Protein AF-A0A5B0H9H9-F1 (afdb_monomer_lite)

pLDDT: mean 72.98, std 17.9, range [35.75, 92.25]

Secondary structure (DSSP, 8-state):
--------------SS-SS--TTS-PPP-HHHHHHHHHTT--HHHHHHHHHHHHHHHHHHHHHHHHTT--HHHHHHHHHHHHHHHHTTT-HHHHHHHHHHHH--S---HHHHHHHHHHHHHHHHHHHHS---------

Foldseek 3Di:
DDDDDDDDDDDDPPPPPDPQPVPDLDAWDVVLLVVCVVVVDPSVVVLVVLLVVLVVLLVVLVVCLVVVHDLLVNLVSLQVNLVSCVSRRRPSLSVLSPCLSPDPDDSPSVSVVSSSVSSVVNNVSVVPPPPPPPPDDD

Sequence (138 aa):
MNDMGLQSLHIAVDVFDTRTDPTHPEPFEQSYLDALSGEGIDLPAFLTGWRRAMDDDLYALASALHCQRDPIHVRGLLHRLSGAVGLVGGLGLMEALRRASVSPLDHDTGLIEALIDRARNLVKQLETTPVAHRDTQP

Structure (mmCIF, N/CA/C/O backbone):
data_AF-A0A5B0H9H9-F1
#
_entry.id   AF-A0A5B0H9H9-F1
#
loop_
_atom_site.group_PDB
_atom_site.id
_atom_site.type_symbol
_atom_site.label_atom_id
_atom_site.label_alt_id
_atom_site.label_comp_id
_atom_site.label_asym_id
_atom_site.label_entity_id
_atom_site.label_seq_id
_atom_site.pdbx_PDB_ins_code
_atom_site.Cartn_x
_atom_site.Cartn_y
_atom_site.Cartn_z
_atom_site.occupancy
_atom_site.B_iso_or_equiv
_atom_site.auth_seq_id
_atom_site.auth_comp_id
_atom_site.auth_asym_id
_atom_site.auth_atom_id
_atom_site.pdbx_PDB_model_num
ATOM 1 N N . MET A 1 1 ? -30.711 -34.957 -40.177 1.00 41.94 1 MET A N 1
ATOM 2 C CA . MET A 1 1 ? -29.439 -35.695 -40.052 1.00 41.94 1 MET A CA 1
ATOM 3 C C . MET A 1 1 ? -28.757 -35.171 -38.816 1.00 41.94 1 MET A C 1
ATOM 5 O O . MET A 1 1 ? -28.402 -34.002 -38.772 1.00 41.94 1 MET A O 1
ATOM 9 N N . ASN A 1 2 ? -28.748 -36.017 -37.797 1.00 41.81 2 ASN A N 1
ATOM 10 C CA . ASN A 1 2 ? -28.103 -35.783 -36.520 1.00 41.81 2 ASN A CA 1
ATOM 11 C C . ASN A 1 2 ? -26.595 -35.927 -36.719 1.00 41.81 2 ASN A C 1
ATOM 13 O O . ASN A 1 2 ? -26.192 -36.860 -37.407 1.00 41.81 2 ASN A O 1
ATOM 17 N N . ASP A 1 3 ? -25.801 -35.086 -36.066 1.00 49.06 3 ASP A N 1
ATOM 18 C CA . ASP A 1 3 ? -24.562 -35.555 -35.455 1.00 49.06 3 ASP A CA 1
ATOM 19 C C . ASP A 1 3 ? -24.299 -34.728 -34.190 1.00 49.06 3 ASP A C 1
ATOM 21 O O . ASP A 1 3 ? -24.221 -33.499 -34.215 1.00 49.06 3 ASP A O 1
ATOM 25 N N . MET A 1 4 ? -24.304 -35.437 -33.067 1.00 50.41 4 MET A N 1
ATOM 26 C CA . MET A 1 4 ? -23.958 -34.973 -31.734 1.00 50.41 4 MET A CA 1
ATOM 27 C C . MET A 1 4 ? -22.661 -35.679 -31.353 1.00 50.41 4 MET A C 1
ATOM 29 O O . MET A 1 4 ? -22.617 -36.904 -31.391 1.00 50.41 4 MET A O 1
ATOM 33 N N . GLY A 1 5 ? -21.720 -34.927 -30.782 1.00 46.41 5 G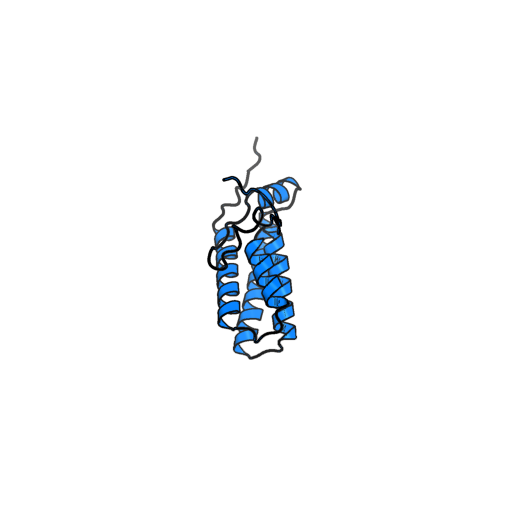LY A N 1
ATOM 34 C CA . GLY A 1 5 ? -20.958 -35.417 -29.634 1.00 46.41 5 GLY A CA 1
ATOM 35 C C . GLY A 1 5 ? -19.471 -35.675 -29.854 1.00 46.41 5 GLY A C 1
ATOM 36 O O . GLY A 1 5 ? -19.089 -36.608 -30.545 1.00 46.41 5 GLY A O 1
ATOM 37 N N . LEU A 1 6 ? -18.662 -34.864 -29.159 1.00 44.78 6 LEU A N 1
ATOM 38 C CA . LEU A 1 6 ? -17.541 -35.217 -28.260 1.00 44.78 6 LEU A CA 1
ATOM 39 C C . LEU A 1 6 ? -16.739 -33.919 -28.028 1.00 44.78 6 LEU A C 1
ATOM 41 O O . LEU A 1 6 ? -16.032 -33.446 -28.905 1.00 44.78 6 LEU A O 1
ATOM 45 N N . GLN A 1 7 ? -17.051 -33.129 -26.997 1.00 45.62 7 GLN A N 1
ATOM 46 C CA . GLN A 1 7 ? -16.467 -33.204 -25.648 1.00 45.62 7 GLN A CA 1
ATOM 47 C C . GLN A 1 7 ? -14.928 -33.239 -25.602 1.00 45.62 7 GLN A C 1
ATOM 49 O O . GLN A 1 7 ? -14.310 -34.265 -25.867 1.00 45.62 7 GLN A O 1
ATOM 54 N N . SER A 1 8 ? -14.347 -32.122 -25.154 1.00 40.94 8 SER A N 1
ATOM 55 C CA . SER A 1 8 ? -13.135 -32.001 -24.317 1.00 40.94 8 SER A CA 1
ATOM 56 C C . SER A 1 8 ? -13.066 -30.527 -23.885 1.00 40.94 8 SER A C 1
ATOM 58 O O . SER A 1 8 ? -12.648 -29.673 -24.652 1.00 40.94 8 SER A O 1
ATOM 60 N N . LEU A 1 9 ? -13.769 -30.104 -22.832 1.00 47.22 9 LEU A N 1
ATOM 61 C CA . LEU A 1 9 ? -13.286 -30.074 -21.446 1.00 47.22 9 LEU A CA 1
ATOM 62 C C . LEU A 1 9 ? -11.807 -29.652 -21.330 1.00 47.22 9 LEU A C 1
ATOM 64 O O . LEU A 1 9 ? -10.918 -30.492 -21.240 1.00 47.22 9 LEU A O 1
ATOM 68 N N . HIS A 1 10 ? -11.553 -28.343 -21.283 1.00 35.75 10 HIS A N 1
ATOM 69 C CA . HIS A 1 10 ? -10.363 -27.806 -20.629 1.00 35.75 10 HIS A CA 1
ATOM 70 C C . HIS A 1 10 ? -10.781 -26.615 -19.763 1.00 35.75 10 HIS A C 1
ATOM 72 O O . HIS A 1 10 ? -10.941 -25.497 -20.231 1.00 35.75 10 HIS A O 1
ATOM 78 N N . ILE A 1 11 ? -10.983 -26.944 -18.489 1.00 45.00 11 ILE A N 1
ATOM 79 C CA . ILE A 1 11 ? -10.707 -26.099 -17.332 1.00 45.00 11 ILE A CA 1
ATOM 80 C C . ILE A 1 11 ? -11.617 -24.876 -17.155 1.00 45.00 11 ILE A C 1
ATOM 82 O O . ILE A 1 11 ? -11.378 -23.774 -17.631 1.00 45.00 11 ILE A O 1
ATOM 86 N N . ALA A 1 12 ? -12.619 -25.096 -16.305 1.00 36.62 12 ALA A N 1
ATOM 87 C CA . ALA A 1 12 ? -13.117 -24.088 -15.388 1.00 36.62 12 ALA A CA 1
ATOM 88 C C . ALA A 1 12 ? -11.964 -23.584 -14.494 1.00 36.62 12 ALA A C 1
ATOM 90 O O . ALA A 1 12 ? -11.661 -24.194 -13.473 1.00 36.62 12 ALA A O 1
ATOM 91 N N . VAL A 1 13 ? -11.329 -22.483 -14.887 1.00 41.53 13 VAL A N 1
ATOM 92 C CA . VAL A 1 13 ? -10.605 -21.561 -13.997 1.00 41.53 13 VAL A CA 1
ATOM 93 C C . VAL A 1 13 ? -11.033 -20.164 -14.428 1.00 41.53 13 VAL A C 1
ATOM 95 O O . VAL A 1 13 ? -10.323 -19.472 -15.134 1.00 41.53 13 VAL A O 1
ATOM 98 N N . ASP A 1 14 ? -12.257 -19.790 -14.065 1.00 35.94 14 ASP A N 1
ATOM 99 C CA . ASP A 1 14 ? -12.734 -18.408 -14.216 1.00 35.94 14 ASP A CA 1
ATOM 100 C C . ASP A 1 14 ? -13.714 -18.047 -13.086 1.00 35.94 14 ASP A C 1
ATOM 102 O O . ASP A 1 14 ? -14.764 -17.440 -13.264 1.00 35.94 14 ASP A O 1
ATOM 106 N N . VAL A 1 15 ? -13.384 -18.508 -11.874 1.00 48.19 15 VAL A N 1
ATOM 107 C CA . VAL A 1 15 ? -14.061 -18.109 -10.623 1.00 48.19 15 VAL A CA 1
ATOM 108 C C . VAL A 1 15 ? -13.087 -17.378 -9.684 1.00 48.19 15 VAL A C 1
ATOM 110 O O . VAL A 1 15 ? -13.423 -17.087 -8.542 1.00 48.19 15 VAL A O 1
ATOM 113 N N . PHE A 1 16 ? -11.886 -17.014 -10.155 1.00 42.97 16 PHE A N 1
ATOM 114 C CA . PHE A 1 16 ? -10.931 -16.245 -9.347 1.00 42.97 16 PHE A CA 1
ATOM 115 C C . PHE A 1 16 ? -10.042 -15.271 -10.139 1.00 42.97 16 PHE A C 1
ATOM 117 O O . PHE A 1 16 ? -8.928 -14.991 -9.710 1.00 42.97 16 PHE A O 1
ATOM 124 N N . ASP A 1 17 ? -10.515 -14.722 -11.262 1.00 45.53 17 ASP A N 1
ATOM 125 C CA . ASP A 1 17 ? -9.753 -13.705 -12.004 1.00 45.53 17 ASP A CA 1
ATOM 126 C C . ASP A 1 17 ? -10.637 -12.543 -12.488 1.00 45.53 17 ASP A C 1
ATOM 128 O O . ASP A 1 17 ? -10.919 -12.360 -13.665 1.00 45.53 17 ASP A O 1
ATOM 132 N N . THR A 1 18 ? -11.128 -11.737 -11.541 1.00 41.56 18 THR A N 1
ATOM 133 C CA . THR A 1 18 ? -11.717 -10.417 -11.849 1.00 41.56 18 THR A CA 1
ATOM 134 C C . THR A 1 18 ? -11.236 -9.307 -10.913 1.00 41.56 18 THR A C 1
ATOM 136 O O . THR A 1 18 ? -11.942 -8.316 -10.742 1.00 41.56 18 THR A O 1
ATOM 139 N N . ARG A 1 19 ? -10.069 -9.436 -10.262 1.00 42.47 19 ARG A N 1
ATOM 140 C CA . ARG A 1 19 ? -9.591 -8.400 -9.318 1.00 42.47 19 ARG A CA 1
ATOM 141 C C . ARG A 1 19 ? -8.079 -8.193 -9.221 1.00 42.47 19 ARG A C 1
ATOM 143 O O . ARG A 1 19 ? -7.593 -7.719 -8.210 1.00 42.47 19 ARG A O 1
ATOM 150 N N . THR A 1 20 ? -7.302 -8.447 -10.271 1.00 50.69 20 THR A N 1
ATOM 151 C CA . THR A 1 20 ? -5.949 -7.851 -10.322 1.00 50.69 20 THR A CA 1
ATOM 152 C C . THR A 1 20 ? -5.698 -7.118 -11.623 1.00 50.69 20 THR A C 1
ATOM 154 O O . THR A 1 20 ? -4.698 -7.321 -12.302 1.00 50.69 20 THR A O 1
ATOM 157 N N . ASP A 1 21 ? -6.602 -6.192 -11.937 1.00 44.94 21 ASP A N 1
ATOM 158 C CA . ASP A 1 21 ? -6.227 -5.094 -12.810 1.00 44.94 21 ASP A CA 1
ATOM 159 C C . ASP A 1 21 ? -5.074 -4.309 -12.130 1.00 44.94 21 ASP A C 1
ATOM 161 O O . ASP A 1 21 ? -5.225 -3.832 -10.995 1.00 44.94 21 ASP A O 1
ATOM 165 N N . PRO A 1 22 ? -3.889 -4.201 -12.760 1.00 48.75 22 PRO A N 1
ATOM 166 C CA . PRO A 1 22 ? -2.734 -3.535 -12.160 1.00 48.75 22 PRO A CA 1
ATOM 167 C C . PRO A 1 22 ? -2.948 -2.023 -11.966 1.00 48.75 22 PRO A C 1
ATOM 169 O O . PRO A 1 22 ? -2.206 -1.402 -11.203 1.00 48.75 22 PRO A O 1
ATOM 172 N N . THR A 1 23 ? -3.969 -1.442 -12.602 1.00 46.75 23 THR A N 1
ATOM 173 C CA . THR A 1 23 ? -4.291 -0.009 -12.610 1.00 46.75 23 THR A CA 1
ATOM 174 C C . THR A 1 23 ? -5.356 0.397 -11.590 1.00 46.75 23 THR A C 1
ATOM 176 O O . THR A 1 23 ? -5.432 1.575 -11.243 1.00 46.75 23 THR A O 1
ATOM 179 N N . HIS A 1 24 ? -6.126 -0.544 -11.032 1.00 49.66 24 HIS A N 1
ATOM 180 C CA . HIS A 1 24 ? -7.118 -0.218 -10.008 1.00 49.66 24 HIS A CA 1
ATOM 181 C C . HIS A 1 24 ? -6.516 -0.250 -8.593 1.00 49.66 24 HIS A C 1
ATOM 183 O O . HIS A 1 24 ? -6.098 -1.315 -8.129 1.00 49.66 24 HIS A O 1
ATOM 189 N N . PRO A 1 25 ? -6.482 0.887 -7.866 1.00 52.31 25 PRO A N 1
ATOM 190 C CA . PRO A 1 25 ? -6.142 0.894 -6.452 1.00 52.31 25 PRO A CA 1
ATOM 191 C C . PRO A 1 25 ? -7.273 0.198 -5.694 1.00 52.31 25 PRO A C 1
ATOM 193 O O . PRO A 1 25 ? -8.344 0.766 -5.495 1.00 52.31 25 PRO A O 1
ATOM 196 N N . GLU A 1 26 ? -7.064 -1.065 -5.330 1.00 57.41 26 GLU A N 1
ATOM 197 C CA . GLU A 1 26 ? -8.013 -1.763 -4.465 1.00 57.41 26 GLU A CA 1
ATOM 198 C C . GLU A 1 26 ? -8.146 -1.013 -3.130 1.00 57.41 26 GLU A C 1
ATOM 200 O O . GLU A 1 26 ? -7.121 -0.657 -2.534 1.00 57.41 26 GLU A O 1
ATOM 205 N N . PRO A 1 27 ? -9.382 -0.742 -2.672 1.00 62.50 27 PRO A N 1
ATOM 206 C CA . PRO A 1 27 ? -9.613 -0.138 -1.372 1.00 62.50 27 PRO A CA 1
ATOM 207 C C . PRO A 1 27 ? -9.192 -1.108 -0.266 1.00 62.50 27 PRO A C 1
ATOM 209 O O . PRO A 1 27 ? -9.236 -2.326 -0.432 1.00 62.50 27 PRO A O 1
ATOM 212 N N . PHE A 1 28 ? -8.793 -0.552 0.872 1.00 66.06 28 PHE A N 1
ATOM 213 C CA . PHE A 1 28 ? -8.468 -1.328 2.062 1.00 66.06 28 PHE A CA 1
ATOM 214 C C . PHE A 1 28 ? -9.692 -2.121 2.555 1.00 66.06 28 PHE A C 1
ATOM 216 O O . PHE A 1 28 ? -10.831 -1.648 2.490 1.00 66.06 28 PHE A O 1
ATOM 223 N N . GLU A 1 29 ? -9.465 -3.317 3.098 1.00 69.56 29 GLU A N 1
ATOM 224 C CA . GLU A 1 29 ? -10.524 -4.067 3.771 1.00 69.56 29 GLU A CA 1
ATOM 225 C C . GLU A 1 29 ? -10.714 -3.535 5.199 1.00 69.56 29 GLU A C 1
ATOM 227 O O . GLU A 1 29 ? -10.038 -3.960 6.134 1.00 69.56 29 GLU A O 1
ATOM 232 N N . GLN A 1 30 ? -11.652 -2.598 5.387 1.00 72.06 30 GLN A N 1
ATOM 233 C CA . GLN A 1 30 ? -12.002 -2.044 6.708 1.00 72.06 30 GLN A CA 1
ATOM 234 C C . GLN A 1 30 ? -12.311 -3.153 7.732 1.00 72.06 30 GLN A C 1
ATOM 236 O O . GLN A 1 30 ? -11.867 -3.078 8.874 1.00 72.06 30 GLN A O 1
ATOM 241 N N . SER A 1 31 ? -12.982 -4.226 7.298 1.00 71.94 31 SER A N 1
ATOM 242 C CA . SER A 1 31 ? -13.302 -5.394 8.126 1.00 71.94 31 SER A CA 1
ATOM 243 C C . SER A 1 31 ? -12.072 -6.082 8.720 1.00 71.94 31 SER A C 1
ATOM 245 O O . SER A 1 31 ? -12.162 -6.660 9.799 1.00 71.94 31 SER A O 1
ATOM 247 N N . TYR A 1 32 ? -10.927 -6.019 8.038 1.00 75.81 32 TYR A N 1
ATOM 248 C CA . TYR A 1 32 ? -9.671 -6.572 8.535 1.00 75.81 32 TYR A CA 1
ATOM 249 C C . TYR A 1 32 ? -9.082 -5.701 9.655 1.00 75.81 32 TYR A C 1
ATOM 251 O O . TYR A 1 32 ? -8.672 -6.219 10.691 1.00 75.81 32 TYR A O 1
ATOM 259 N N . LEU A 1 33 ? -9.105 -4.373 9.500 1.00 79.00 33 LEU A N 1
ATOM 260 C CA . LEU A 1 33 ? -8.667 -3.445 10.554 1.00 79.00 33 LEU A CA 1
ATOM 261 C C . LEU A 1 33 ? -9.596 -3.495 11.779 1.00 79.00 33 LEU A C 1
ATOM 263 O O . LEU A 1 33 ? -9.121 -3.451 12.915 1.00 79.00 33 LEU A O 1
ATOM 267 N N . ASP A 1 34 ? -10.902 -3.651 11.553 1.00 77.88 34 ASP A N 1
ATOM 268 C CA . ASP A 1 34 ? -11.890 -3.836 12.618 1.00 77.88 34 ASP A CA 1
ATOM 269 C C . ASP A 1 34 ? -11.653 -5.149 13.383 1.00 77.88 34 ASP A C 1
ATOM 271 O O . ASP A 1 34 ? -11.783 -5.177 14.608 1.00 77.88 34 ASP A O 1
ATOM 275 N N . ALA A 1 35 ? -11.248 -6.222 12.691 1.00 81.62 35 ALA A N 1
ATOM 276 C CA . ALA A 1 35 ? -10.868 -7.483 13.325 1.00 81.62 35 ALA A CA 1
ATOM 277 C C . ALA A 1 35 ? -9.609 -7.330 14.193 1.00 81.62 35 ALA A C 1
ATOM 279 O O . ALA A 1 35 ? -9.625 -7.753 15.347 1.00 81.62 35 ALA A O 1
ATOM 280 N N . LEU A 1 36 ? -8.565 -6.648 13.698 1.00 79.06 36 LEU A N 1
ATOM 281 C CA . LEU A 1 36 ? -7.362 -6.349 14.491 1.00 79.06 36 LEU A CA 1
ATOM 282 C C . LEU A 1 36 ? -7.708 -5.552 15.757 1.00 79.06 36 LEU A C 1
ATOM 284 O O . LEU A 1 36 ? -7.238 -5.873 16.849 1.00 79.06 36 LEU A O 1
ATOM 288 N N . SER A 1 37 ? -8.571 -4.539 15.633 1.00 78.94 37 SER A N 1
ATOM 289 C CA . SER A 1 37 ? -9.055 -3.784 16.792 1.00 78.94 37 SER A CA 1
ATOM 290 C C . SER A 1 37 ? -9.859 -4.665 17.757 1.00 78.94 37 SER A C 1
ATOM 292 O O . SER A 1 37 ? -9.704 -4.530 18.971 1.00 78.94 37 SER A O 1
ATOM 294 N N . GLY A 1 38 ? -10.680 -5.583 17.237 1.00 76.69 38 GLY A N 1
ATOM 295 C CA . GLY A 1 38 ? -11.431 -6.563 18.026 1.00 76.69 38 GLY A CA 1
ATOM 296 C C . GLY A 1 38 ? -10.549 -7.555 18.794 1.00 76.69 38 GLY A C 1
ATOM 297 O O . GLY A 1 38 ? -10.948 -8.019 19.860 1.00 76.69 38 GLY A O 1
ATOM 298 N N . GLU A 1 39 ? -9.337 -7.828 18.309 1.00 81.88 39 GLU A N 1
ATOM 299 C CA . GLU A 1 39 ? -8.320 -8.645 18.991 1.00 81.88 39 GLU A CA 1
ATOM 300 C C . GLU A 1 39 ? -7.549 -7.881 20.086 1.00 81.88 39 GLU A C 1
ATOM 302 O O . GLU A 1 39 ? -6.691 -8.451 20.761 1.00 81.88 39 GLU A O 1
ATOM 307 N N . GLY A 1 40 ? -7.866 -6.600 20.308 1.00 81.56 40 GLY A N 1
ATOM 308 C CA . GLY A 1 40 ? -7.222 -5.764 21.323 1.00 81.56 40 GLY A CA 1
ATOM 309 C C . GLY A 1 40 ? -5.932 -5.093 20.849 1.00 81.56 40 GLY A C 1
ATOM 310 O O . GLY A 1 40 ? -5.170 -4.586 21.673 1.00 81.56 40 GLY A O 1
ATOM 311 N N . ILE A 1 41 ? -5.676 -5.069 19.537 1.00 82.50 41 ILE A N 1
ATOM 312 C CA . ILE A 1 41 ? -4.567 -4.304 18.964 1.00 82.50 41 ILE A CA 1
ATOM 313 C C . ILE A 1 41 ? -4.924 -2.817 19.019 1.00 82.50 41 ILE A C 1
ATOM 315 O O . ILE A 1 41 ? -5.976 -2.395 18.535 1.00 82.50 41 ILE A O 1
ATOM 319 N N . ASP A 1 42 ? -4.019 -2.012 19.579 1.00 84.62 42 ASP A N 1
ATOM 320 C CA . ASP A 1 42 ? -4.079 -0.552 19.498 1.00 84.62 42 ASP A CA 1
ATOM 321 C C . ASP A 1 42 ? -3.863 -0.127 18.039 1.00 84.62 42 ASP A C 1
ATOM 323 O O . ASP A 1 42 ? -2.734 0.036 17.565 1.00 84.62 42 ASP A O 1
ATOM 327 N N . LEU A 1 43 ? -4.974 -0.016 17.311 1.00 81.94 43 LEU A N 1
ATOM 328 C CA . LEU A 1 43 ? -4.992 0.307 15.893 1.00 81.94 43 LEU A CA 1
ATOM 329 C C . LEU A 1 43 ? -4.318 1.665 15.597 1.00 81.94 43 LEU A C 1
ATOM 331 O O . LEU A 1 43 ? -3.500 1.708 14.678 1.00 81.94 43 LEU A O 1
ATOM 335 N N . PRO A 1 44 ? -4.547 2.752 16.366 1.00 83.06 44 PRO A N 1
ATOM 336 C CA . PRO A 1 44 ? -3.767 3.987 16.239 1.00 83.06 44 PRO A CA 1
ATOM 337 C C . PRO A 1 44 ? -2.244 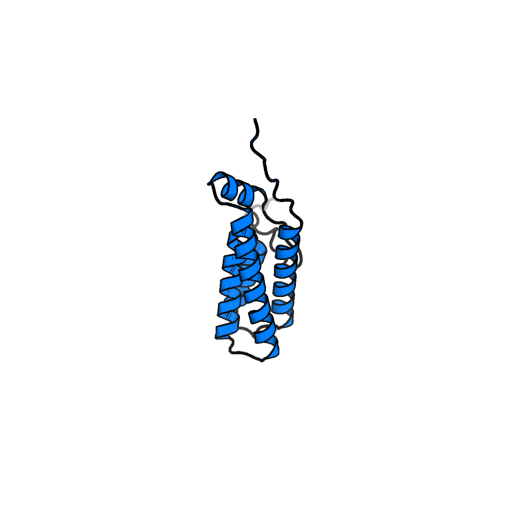3.799 16.333 1.00 83.06 44 PRO A C 1
ATOM 339 O O . PRO A 1 44 ? -1.505 4.297 15.473 1.00 83.06 44 PRO A O 1
ATOM 342 N N . ALA A 1 45 ? -1.756 3.088 17.355 1.00 85.12 45 ALA A N 1
ATOM 343 C CA . ALA A 1 45 ? -0.320 2.867 17.542 1.00 85.12 45 ALA A CA 1
ATOM 344 C C . ALA A 1 45 ? 0.262 1.968 16.441 1.00 85.12 45 ALA A C 1
ATOM 346 O O . ALA A 1 45 ? 1.328 2.265 15.889 1.00 85.12 45 ALA A O 1
ATOM 347 N N . PHE A 1 46 ? -0.468 0.913 16.072 1.00 86.69 46 PHE A N 1
ATOM 348 C CA . PHE A 1 46 ? -0.116 0.008 14.984 1.00 86.69 46 PHE A CA 1
ATOM 349 C C . PHE A 1 46 ? -0.007 0.749 13.649 1.00 86.69 46 PHE A C 1
ATOM 351 O O . PHE A 1 46 ? 1.034 0.674 13.000 1.00 86.69 46 PHE A O 1
ATOM 358 N N . LEU A 1 47 ? -1.030 1.519 13.265 1.00 86.12 47 LEU A N 1
ATOM 359 C CA . LEU A 1 47 ? -1.042 2.267 12.006 1.00 86.12 47 LEU A CA 1
ATOM 360 C C . LEU A 1 47 ? 0.044 3.342 11.968 1.00 86.12 47 LEU A C 1
ATOM 362 O O . LEU A 1 47 ? 0.666 3.553 10.928 1.00 86.12 47 LEU A O 1
ATOM 366 N N . THR A 1 48 ? 0.334 3.979 13.105 1.00 87.44 48 THR A N 1
ATOM 367 C CA . THR A 1 48 ? 1.434 4.946 13.209 1.00 87.44 48 THR A CA 1
ATOM 368 C C . THR A 1 48 ? 2.791 4.283 12.964 1.00 87.44 48 THR A C 1
ATOM 370 O O . THR A 1 48 ? 3.601 4.810 12.196 1.00 87.44 48 THR A O 1
ATOM 373 N N . GLY A 1 49 ? 3.041 3.128 13.592 1.00 89.12 49 GLY A N 1
ATOM 374 C CA . GLY A 1 49 ? 4.273 2.359 13.400 1.00 89.12 49 GLY A CA 1
ATOM 375 C C . GLY A 1 49 ? 4.396 1.794 11.985 1.00 89.12 49 GLY A C 1
ATOM 376 O O . GLY A 1 49 ? 5.445 1.926 11.355 1.00 89.12 49 GLY A O 1
ATOM 377 N N . TRP A 1 50 ? 3.305 1.233 11.464 1.00 91.00 50 TRP A N 1
ATOM 378 C CA . TRP A 1 50 ? 3.213 0.707 10.106 1.00 91.00 50 TRP A CA 1
ATOM 379 C C . TRP A 1 50 ? 3.484 1.785 9.056 1.00 91.00 50 TRP A C 1
ATOM 381 O O . TRP A 1 50 ? 4.312 1.572 8.173 1.00 91.00 50 TRP A O 1
ATOM 391 N N . ARG A 1 51 ? 2.862 2.966 9.183 1.00 88.75 51 ARG A N 1
ATOM 392 C CA . ARG A 1 51 ? 3.077 4.093 8.264 1.00 88.75 51 ARG A CA 1
ATOM 393 C C . ARG A 1 51 ? 4.543 4.496 8.220 1.00 88.75 51 ARG A C 1
ATOM 395 O O . ARG A 1 51 ? 5.104 4.618 7.140 1.00 88.75 51 ARG A O 1
ATOM 402 N N . ARG A 1 52 ? 5.175 4.658 9.386 1.00 89.56 52 ARG A N 1
ATOM 403 C CA . ARG A 1 52 ? 6.591 5.035 9.452 1.00 89.56 52 ARG A CA 1
ATOM 404 C C . ARG A 1 52 ? 7.479 4.003 8.756 1.00 89.56 52 ARG A C 1
ATOM 406 O O . ARG A 1 52 ? 8.346 4.380 7.979 1.00 89.56 52 ARG A O 1
ATOM 413 N N . ALA A 1 53 ? 7.229 2.716 8.997 1.00 90.81 53 ALA A N 1
ATOM 414 C CA . ALA A 1 53 ? 7.964 1.642 8.335 1.00 90.81 53 ALA A CA 1
ATOM 415 C C . ALA A 1 53 ? 7.747 1.638 6.809 1.00 90.81 53 ALA A C 1
ATOM 417 O O . ALA A 1 53 ? 8.701 1.453 6.058 1.00 90.81 53 ALA A O 1
ATOM 418 N N . MET A 1 54 ? 6.515 1.882 6.350 1.00 91.00 54 MET A N 1
ATOM 419 C CA . MET A 1 54 ? 6.194 2.020 4.928 1.00 91.00 54 MET A CA 1
ATOM 420 C C . MET A 1 54 ? 6.912 3.210 4.289 1.00 91.00 54 MET A C 1
ATOM 422 O O . MET A 1 54 ? 7.500 3.055 3.223 1.00 91.00 54 MET A O 1
ATOM 426 N N . ASP A 1 55 ? 6.896 4.381 4.926 1.00 91.38 55 ASP A N 1
ATOM 427 C CA . ASP A 1 55 ? 7.563 5.581 4.412 1.00 91.38 55 ASP A CA 1
ATOM 428 C C . ASP A 1 55 ? 9.082 5.387 4.313 1.00 91.38 55 ASP A C 1
ATOM 430 O O . ASP A 1 55 ? 9.678 5.724 3.285 1.00 91.38 55 ASP A O 1
ATOM 434 N N . ASP A 1 56 ? 9.697 4.783 5.335 1.00 92.25 56 ASP A N 1
ATOM 435 C CA . ASP A 1 56 ? 11.127 4.460 5.348 1.00 92.25 56 ASP A CA 1
ATOM 436 C C . ASP A 1 56 ? 11.488 3.494 4.198 1.00 92.25 56 ASP A C 1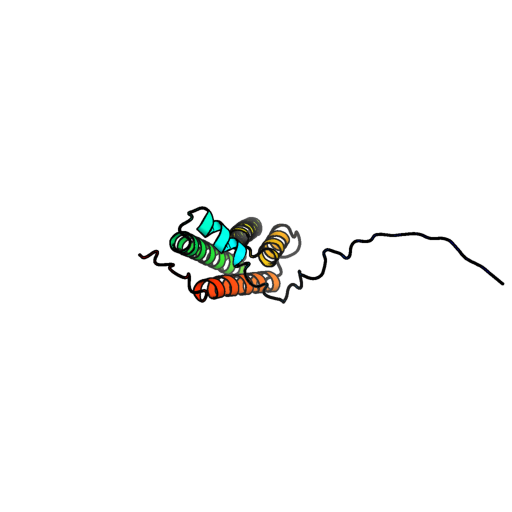
ATOM 438 O O . ASP A 1 56 ? 12.467 3.709 3.473 1.00 92.25 56 ASP A O 1
ATOM 442 N N . ASP A 1 57 ? 10.669 2.461 3.973 1.00 92.00 57 ASP A N 1
ATOM 443 C CA . ASP A 1 57 ? 10.889 1.462 2.922 1.00 92.00 57 ASP A CA 1
ATOM 444 C C . ASP A 1 57 ? 10.654 2.023 1.512 1.00 92.00 57 ASP A C 1
ATOM 446 O O . ASP A 1 57 ? 11.419 1.724 0.589 1.00 92.00 57 ASP A O 1
ATOM 450 N N . LEU A 1 58 ? 9.639 2.873 1.337 1.00 91.50 58 LEU A N 1
ATOM 451 C CA . LEU A 1 58 ? 9.357 3.558 0.073 1.00 91.50 58 LEU A CA 1
ATOM 452 C C . LEU A 1 58 ? 10.447 4.573 -0.270 1.00 91.50 58 LEU A C 1
ATOM 454 O O . LEU A 1 58 ? 10.840 4.683 -1.435 1.00 91.50 58 LEU A O 1
ATOM 458 N N . TYR A 1 59 ? 10.963 5.295 0.726 1.00 91.62 59 TYR A N 1
ATOM 459 C CA . TYR A 1 59 ? 12.095 6.198 0.547 1.00 91.62 59 TYR A CA 1
ATOM 460 C C . TYR A 1 59 ? 13.357 5.430 0.137 1.00 91.62 59 TYR A C 1
ATOM 462 O O . TYR A 1 59 ? 14.022 5.799 -0.836 1.00 91.62 59 TYR A O 1
ATOM 470 N N . ALA A 1 60 ? 13.659 4.326 0.828 1.00 89.88 60 ALA A N 1
ATOM 471 C CA . ALA A 1 60 ? 14.796 3.471 0.501 1.00 89.88 60 ALA A CA 1
ATOM 472 C C . ALA A 1 60 ? 14.685 2.879 -0.914 1.00 89.88 60 ALA A C 1
ATOM 474 O O . ALA A 1 60 ? 15.684 2.839 -1.635 1.00 89.88 60 ALA A O 1
ATOM 475 N N . LEU A 1 61 ? 13.482 2.468 -1.333 1.00 89.56 61 LEU A N 1
ATOM 476 C CA . LEU A 1 61 ? 13.238 1.918 -2.666 1.00 89.56 61 LEU A CA 1
ATOM 477 C C . LEU A 1 61 ? 13.398 2.986 -3.754 1.00 89.56 61 LEU A C 1
ATOM 479 O O . LEU A 1 61 ? 14.124 2.759 -4.719 1.00 89.56 61 LEU A O 1
ATOM 483 N N . ALA A 1 62 ? 12.804 4.169 -3.573 1.00 88.00 62 ALA A N 1
ATOM 484 C CA . ALA A 1 62 ? 12.955 5.283 -4.510 1.00 88.00 62 ALA A CA 1
ATOM 485 C C . ALA A 1 62 ? 14.428 5.712 -4.659 1.00 88.00 62 ALA A C 1
ATOM 487 O O . ALA A 1 62 ? 14.910 5.941 -5.769 1.00 88.00 62 ALA A O 1
ATOM 488 N N . SER A 1 63 ? 15.171 5.758 -3.549 1.00 88.75 63 SER A N 1
ATOM 489 C CA . SER A 1 63 ? 16.611 6.035 -3.568 1.00 88.75 63 SER A CA 1
ATOM 490 C C . SER A 1 63 ? 17.397 4.941 -4.301 1.00 88.75 63 SER A C 1
ATOM 492 O O . SER A 1 63 ? 18.288 5.249 -5.093 1.00 88.75 63 SER A O 1
ATOM 494 N N . ALA A 1 64 ? 17.053 3.667 -4.088 1.00 86.25 64 ALA A N 1
ATOM 495 C CA . ALA A 1 64 ? 17.724 2.543 -4.735 1.00 86.25 64 ALA A CA 1
ATOM 496 C C . ALA A 1 64 ? 17.554 2.545 -6.265 1.00 86.25 64 ALA A C 1
ATOM 498 O O . ALA A 1 64 ? 18.519 2.238 -6.969 1.00 86.25 64 ALA A O 1
ATOM 499 N N . LEU A 1 65 ? 16.379 2.941 -6.770 1.00 83.19 65 LEU A N 1
ATOM 500 C CA . LEU A 1 65 ? 16.123 3.091 -8.209 1.00 83.19 65 LEU A CA 1
ATOM 501 C C . LEU A 1 65 ? 16.965 4.212 -8.825 1.00 83.19 65 LEU A C 1
ATOM 503 O O . LEU A 1 65 ? 17.571 4.024 -9.876 1.00 83.19 65 LEU A O 1
ATOM 507 N N . HIS A 1 66 ? 17.069 5.358 -8.146 1.00 82.00 66 HIS A N 1
ATOM 508 C CA . HIS A 1 66 ? 17.832 6.498 -8.659 1.00 82.00 66 HIS A CA 1
ATOM 509 C C . HIS A 1 66 ? 19.348 6.245 -8.675 1.00 82.00 66 HIS A C 1
ATOM 511 O O . HIS A 1 66 ? 20.058 6.710 -9.565 1.00 82.00 66 HIS A O 1
ATOM 517 N N . CYS A 1 67 ? 19.856 5.489 -7.700 1.00 81.75 67 CYS A N 1
ATOM 518 C CA . CYS A 1 67 ? 21.285 5.216 -7.552 1.00 81.75 67 CYS A CA 1
ATOM 519 C C . CYS A 1 67 ? 21.771 3.948 -8.280 1.00 81.75 67 CYS A C 1
ATOM 521 O O . CYS A 1 67 ? 22.922 3.569 -8.069 1.00 81.75 67 CYS A O 1
ATOM 523 N N . GLN A 1 68 ? 20.934 3.286 -9.095 1.00 72.12 68 GLN A N 1
ATOM 524 C CA . GLN A 1 68 ? 21.253 2.003 -9.756 1.00 72.12 68 GLN A CA 1
ATOM 525 C C . GLN A 1 68 ? 21.809 0.961 -8.767 1.00 72.12 68 GLN A C 1
ATOM 527 O O . GLN A 1 68 ? 22.839 0.321 -8.995 1.00 72.12 68 GLN A O 1
ATOM 532 N N . ARG A 1 69 ? 21.161 0.850 -7.603 1.00 70.00 69 ARG A N 1
ATOM 533 C CA . ARG A 1 69 ? 21.614 -0.007 -6.501 1.00 70.00 69 ARG A CA 1
ATOM 534 C C . ARG A 1 69 ? 21.420 -1.492 -6.839 1.00 70.00 69 ARG A C 1
ATOM 536 O O . ARG A 1 69 ? 20.622 -1.838 -7.703 1.00 70.00 69 ARG A O 1
ATOM 543 N N . ASP A 1 70 ? 22.133 -2.361 -6.118 1.00 79.88 70 ASP A N 1
ATOM 544 C CA . ASP A 1 70 ? 22.098 -3.823 -6.288 1.00 79.88 70 ASP A CA 1
ATOM 545 C C . ASP A 1 70 ? 20.650 -4.368 -6.403 1.00 79.88 70 ASP A C 1
ATOM 547 O O . ASP A 1 70 ? 19.851 -4.159 -5.479 1.00 79.88 70 ASP A O 1
ATOM 551 N N . PRO A 1 71 ? 20.306 -5.096 -7.485 1.00 79.00 71 PRO A N 1
ATOM 552 C CA . PRO A 1 71 ? 19.002 -5.740 -7.664 1.00 79.00 71 PRO A CA 1
ATOM 553 C C . PRO A 1 71 ? 18.564 -6.614 -6.479 1.00 79.00 71 PRO A C 1
ATOM 555 O O . PRO A 1 71 ? 17.371 -6.715 -6.191 1.00 79.00 71 PRO A O 1
ATOM 558 N N . ILE A 1 72 ? 19.509 -7.213 -5.743 1.00 84.12 72 ILE A N 1
ATOM 559 C CA . ILE A 1 72 ? 19.214 -7.997 -4.532 1.00 84.12 72 ILE A CA 1
ATOM 560 C C . ILE A 1 72 ? 18.613 -7.102 -3.441 1.00 84.12 72 ILE A C 1
ATOM 562 O O . ILE A 1 72 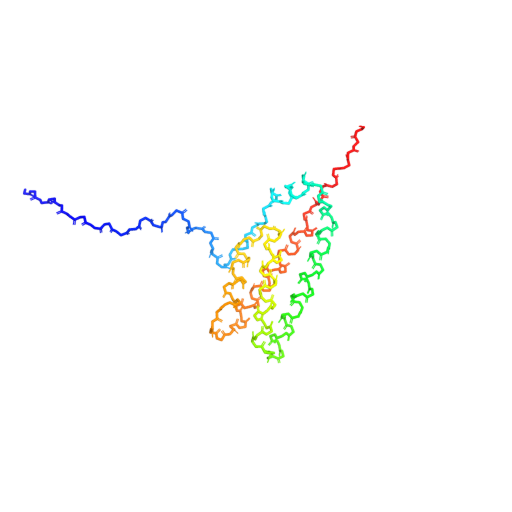? 17.662 -7.492 -2.758 1.00 84.12 72 ILE A O 1
ATOM 566 N N . HIS A 1 73 ? 19.135 -5.884 -3.291 1.00 85.56 73 HIS A N 1
ATOM 567 C CA . HIS A 1 73 ? 18.640 -4.921 -2.315 1.00 85.56 73 HIS A CA 1
ATOM 568 C C . HIS A 1 73 ? 17.235 -4.423 -2.679 1.00 85.56 73 HIS A C 1
ATOM 570 O O . HIS A 1 73 ? 16.359 -4.379 -1.815 1.00 85.56 73 HIS A O 1
ATOM 576 N N . VAL A 1 74 ? 17.001 -4.117 -3.959 1.00 86.69 74 VAL A N 1
ATOM 577 C CA . VAL A 1 74 ? 15.683 -3.703 -4.472 1.00 86.69 74 VAL A CA 1
ATOM 578 C C . VAL A 1 74 ? 14.642 -4.803 -4.248 1.00 86.69 74 VAL A C 1
ATOM 580 O O . VAL A 1 74 ? 13.573 -4.545 -3.694 1.00 86.69 74 VAL A O 1
ATOM 583 N N . ARG A 1 75 ? 14.989 -6.056 -4.559 1.00 87.06 75 ARG A N 1
ATOM 584 C CA . ARG A 1 75 ? 14.154 -7.231 -4.279 1.00 87.06 75 ARG A CA 1
ATOM 585 C C . ARG A 1 75 ? 13.811 -7.374 -2.795 1.00 87.06 75 ARG A C 1
ATOM 587 O O . ARG A 1 75 ? 12.662 -7.663 -2.461 1.00 87.06 75 ARG A O 1
ATOM 594 N N . GLY A 1 76 ? 14.785 -7.165 -1.909 1.00 89.19 76 GLY A N 1
ATOM 595 C CA . GLY A 1 76 ? 14.569 -7.202 -0.461 1.00 89.19 76 GLY A CA 1
ATOM 596 C C . GLY A 1 76 ? 13.567 -6.146 0.014 1.00 89.19 76 GLY A C 1
ATOM 597 O O . GLY A 1 76 ? 12.684 -6.454 0.815 1.00 89.19 76 GLY A O 1
ATOM 598 N N . LEU A 1 77 ? 13.654 -4.924 -0.517 1.00 90.56 77 LEU A N 1
ATOM 599 C CA . LEU A 1 77 ? 12.715 -3.841 -0.208 1.00 90.56 77 LEU A CA 1
ATOM 600 C C . LEU A 1 77 ? 11.305 -4.131 -0.736 1.00 90.56 77 LEU A C 1
ATOM 602 O O . LEU A 1 77 ? 10.341 -3.996 0.012 1.00 90.56 77 LEU A O 1
ATOM 606 N N . LEU A 1 78 ? 11.179 -4.610 -1.977 1.00 89.94 78 LEU A N 1
ATOM 607 C CA . LEU A 1 78 ? 9.889 -5.010 -2.555 1.00 89.94 78 LEU A CA 1
ATOM 608 C C . LEU A 1 78 ? 9.219 -6.128 -1.745 1.00 89.94 78 LEU A C 1
ATOM 610 O O . LEU A 1 78 ? 8.013 -6.087 -1.504 1.00 89.94 78 LEU A O 1
ATOM 614 N N . HIS A 1 79 ? 9.999 -7.106 -1.278 1.00 90.69 79 HIS A N 1
ATOM 615 C CA . HIS A 1 79 ? 9.489 -8.184 -0.435 1.00 90.69 79 HIS A CA 1
ATOM 616 C C . HIS A 1 79 ? 8.984 -7.674 0.923 1.00 90.69 79 HIS A C 1
ATOM 618 O O . HIS A 1 79 ? 7.917 -8.084 1.381 1.00 90.69 79 HIS A O 1
ATOM 624 N N . ARG A 1 80 ? 9.715 -6.744 1.552 1.00 91.00 80 ARG A N 1
ATOM 625 C CA . ARG A 1 80 ? 9.301 -6.122 2.819 1.00 91.00 80 ARG A CA 1
ATOM 626 C C . ARG A 1 80 ? 8.038 -5.280 2.661 1.00 91.00 80 ARG A C 1
ATOM 628 O O . ARG A 1 80 ? 7.112 -5.445 3.451 1.00 91.00 80 ARG A O 1
ATOM 635 N N . LEU A 1 81 ? 7.965 -4.467 1.607 1.00 91.06 81 LEU A N 1
ATOM 636 C CA . LEU A 1 81 ? 6.774 -3.684 1.273 1.00 91.06 81 LEU A CA 1
ATOM 637 C C . LEU A 1 81 ? 5.566 -4.585 1.004 1.00 91.06 81 LEU A C 1
ATOM 639 O O . LEU A 1 81 ? 4.476 -4.293 1.482 1.00 91.06 81 LEU A O 1
ATOM 643 N N . SER A 1 82 ? 5.752 -5.704 0.294 1.00 89.00 82 SER A N 1
ATOM 644 C CA . SER A 1 82 ? 4.691 -6.697 0.087 1.00 89.00 82 SER A CA 1
ATOM 645 C C . SER A 1 82 ? 4.130 -7.188 1.425 1.00 89.00 82 SER A C 1
ATOM 647 O O . SER A 1 82 ? 2.924 -7.100 1.657 1.00 89.00 82 SER A O 1
ATOM 649 N N . GLY A 1 83 ? 5.004 -7.613 2.344 1.00 88.69 83 GLY A N 1
ATOM 650 C CA . GLY A 1 83 ? 4.596 -8.057 3.678 1.00 88.69 83 GLY A CA 1
ATOM 651 C C . GLY A 1 83 ? 3.877 -6.968 4.474 1.00 88.69 83 GLY A C 1
ATOM 652 O O . GLY A 1 83 ? 2.816 -7.223 5.038 1.00 88.69 83 GLY A O 1
ATOM 653 N N . ALA A 1 84 ? 4.407 -5.743 4.471 1.00 89.31 84 ALA A N 1
ATOM 654 C CA . ALA A 1 84 ? 3.803 -4.613 5.170 1.00 89.31 84 ALA A CA 1
ATOM 655 C C . ALA A 1 84 ? 2.403 -4.288 4.632 1.00 89.31 84 ALA A C 1
ATOM 657 O O . ALA A 1 84 ? 1.473 -4.103 5.411 1.00 89.31 84 ALA A O 1
ATOM 658 N N . VAL A 1 85 ? 2.214 -4.282 3.315 1.00 87.25 85 VAL A N 1
ATOM 659 C CA . VAL A 1 85 ? 0.901 -4.062 2.693 1.00 87.25 85 VAL A CA 1
ATOM 660 C C . VAL A 1 85 ? -0.097 -5.172 3.057 1.00 87.25 85 VAL A C 1
ATOM 662 O O . VAL A 1 85 ? -1.279 -4.893 3.267 1.00 87.25 85 VAL A O 1
ATOM 665 N N . GLY A 1 86 ? 0.366 -6.418 3.192 1.00 85.50 86 GLY A N 1
ATOM 666 C CA . GLY A 1 86 ? -0.463 -7.530 3.665 1.00 85.50 86 GLY A CA 1
ATOM 667 C C . GLY A 1 86 ? -1.014 -7.313 5.079 1.00 85.50 86 GLY A C 1
ATOM 668 O O . GLY A 1 86 ? -2.153 -7.680 5.352 1.00 85.50 86 GLY A O 1
ATOM 669 N N . LEU A 1 87 ? -0.261 -6.637 5.955 1.00 84.12 87 LEU A N 1
ATOM 670 C CA . LEU A 1 87 ? -0.682 -6.346 7.333 1.00 84.12 87 LEU A CA 1
ATOM 671 C C . LEU A 1 87 ? -1.847 -5.353 7.444 1.00 84.12 87 LEU A C 1
ATOM 673 O O . LEU A 1 87 ? -2.406 -5.216 8.526 1.00 84.12 87 LEU A O 1
ATOM 677 N N . VAL A 1 88 ? -2.203 -4.655 6.367 1.00 82.12 88 VAL A N 1
ATOM 678 C CA . VAL A 1 88 ? -3.342 -3.720 6.327 1.00 82.12 88 VAL A CA 1
ATOM 679 C C . VAL A 1 88 ? -4.432 -4.166 5.347 1.00 82.12 88 VAL A C 1
ATOM 681 O O . VAL A 1 88 ? -5.327 -3.392 5.021 1.00 82.12 88 VAL A O 1
ATOM 684 N N . GLY A 1 89 ? -4.358 -5.409 4.856 1.00 79.50 89 GLY A N 1
ATOM 685 C CA . GLY A 1 89 ? -5.358 -5.980 3.949 1.00 79.50 89 GLY A CA 1
ATOM 686 C C . GLY A 1 89 ? -5.230 -5.547 2.483 1.00 79.50 89 GLY A C 1
ATOM 687 O O . GLY A 1 89 ? -6.169 -5.716 1.714 1.00 79.50 89 GLY A O 1
ATOM 688 N N . GLY A 1 90 ? -4.086 -5.002 2.052 1.00 82.12 90 GLY A N 1
ATOM 689 C CA . GLY A 1 90 ? -3.866 -4.561 0.666 1.00 82.12 90 GLY A CA 1
ATOM 690 C C . GLY A 1 90 ? -3.486 -5.693 -0.298 1.00 82.12 90 GLY A C 1
ATOM 691 O O . GLY A 1 90 ? -2.457 -5.604 -0.969 1.00 82.12 90 GLY A O 1
ATOM 692 N N . LEU A 1 91 ? -4.270 -6.771 -0.361 1.00 81.12 91 LEU A N 1
ATOM 693 C CA . LEU A 1 91 ? -3.879 -8.037 -1.005 1.00 81.12 91 LEU A CA 1
ATOM 694 C C . LEU A 1 91 ? -3.424 -7.897 -2.471 1.00 81.12 91 LEU A C 1
ATOM 696 O O . LEU A 1 91 ? -2.399 -8.477 -2.839 1.00 81.12 91 LEU A O 1
ATOM 700 N N . GLY A 1 92 ? -4.092 -7.089 -3.303 1.00 81.19 92 GLY A N 1
ATOM 701 C CA . GLY A 1 92 ? -3.664 -6.888 -4.691 1.00 81.19 92 GLY A CA 1
ATOM 702 C C . GLY A 1 92 ? -2.326 -6.156 -4.825 1.00 81.19 92 GLY A C 1
ATOM 703 O O . GLY A 1 92 ? -1.502 -6.526 -5.664 1.00 81.19 92 GLY A O 1
ATOM 704 N N . LEU A 1 93 ? -2.060 -5.157 -3.973 1.00 83.12 93 LEU A N 1
ATOM 705 C CA . LEU A 1 93 ? -0.762 -4.470 -3.954 1.00 83.12 93 LEU A CA 1
ATOM 706 C C . LEU A 1 93 ? 0.330 -5.370 -3.354 1.00 83.12 93 LEU A C 1
ATOM 708 O O . LEU A 1 93 ? 1.443 -5.398 -3.880 1.00 83.12 93 LEU A O 1
ATOM 712 N N . MET A 1 94 ? 0.009 -6.147 -2.315 1.00 88.56 94 MET A N 1
ATOM 713 C CA . MET A 1 94 ? 0.904 -7.161 -1.754 1.00 88.56 94 MET A CA 1
ATOM 714 C C . MET A 1 94 ? 1.369 -8.119 -2.852 1.00 88.56 94 MET A C 1
ATOM 716 O O . MET A 1 94 ? 2.574 -8.326 -3.010 1.00 88.56 94 MET A O 1
ATOM 720 N N . GLU A 1 95 ? 0.442 -8.672 -3.634 1.00 86.19 95 GLU A N 1
ATOM 721 C CA . GLU A 1 95 ? 0.772 -9.651 -4.667 1.00 86.19 95 GLU A CA 1
ATOM 722 C C . GLU A 1 95 ? 1.519 -9.015 -5.848 1.00 86.19 95 GLU A C 1
ATOM 724 O O . GLU A 1 95 ? 2.414 -9.635 -6.421 1.00 86.19 95 GLU A O 1
ATOM 729 N N . ALA A 1 96 ? 1.219 -7.759 -6.193 1.00 86.06 96 ALA A N 1
ATOM 730 C CA . ALA A 1 96 ? 1.961 -7.023 -7.216 1.00 86.06 96 ALA A CA 1
ATOM 731 C C . ALA A 1 96 ? 3.420 -6.749 -6.793 1.00 86.06 96 ALA A C 1
ATOM 733 O O . ALA A 1 96 ? 4.346 -7.012 -7.561 1.00 86.06 96 ALA A O 1
ATOM 734 N N . LEU A 1 97 ? 3.641 -6.313 -5.546 1.00 86.81 97 LEU A N 1
ATOM 735 C CA . LEU A 1 97 ? 4.978 -6.127 -4.966 1.00 86.81 97 LEU A CA 1
ATOM 736 C C . LEU A 1 97 ? 5.736 -7.455 -4.852 1.00 86.81 97 LEU A C 1
ATOM 738 O O . LEU A 1 97 ? 6.930 -7.527 -5.149 1.00 86.81 97 LEU A O 1
ATOM 742 N N . ARG A 1 98 ? 5.038 -8.533 -4.476 1.00 87.75 98 ARG A N 1
ATOM 743 C CA . ARG A 1 98 ? 5.613 -9.880 -4.402 1.00 87.75 98 ARG A CA 1
ATOM 744 C C . ARG A 1 98 ? 6.083 -10.350 -5.772 1.00 87.75 98 ARG A C 1
ATOM 746 O O . ARG A 1 98 ? 7.220 -10.807 -5.884 1.00 87.75 98 ARG A O 1
ATOM 753 N N . ARG A 1 99 ? 5.248 -10.199 -6.804 1.00 85.50 99 ARG A N 1
ATOM 754 C CA . ARG A 1 99 ? 5.591 -10.530 -8.194 1.00 85.50 99 ARG A CA 1
ATOM 755 C C . ARG A 1 99 ? 6.785 -9.717 -8.689 1.00 85.50 99 ARG A C 1
ATOM 757 O O . ARG A 1 99 ? 7.722 -10.305 -9.223 1.00 85.50 99 ARG A O 1
ATOM 764 N N . ALA A 1 100 ? 6.808 -8.411 -8.422 1.00 85.25 100 ALA A N 1
ATOM 765 C CA . ALA A 1 100 ? 7.949 -7.558 -8.751 1.00 85.25 100 ALA A CA 1
ATOM 766 C C . ALA A 1 100 ? 9.237 -8.021 -8.049 1.00 85.25 100 ALA A C 1
ATOM 768 O O . ALA A 1 100 ? 10.295 -8.046 -8.666 1.00 85.25 100 ALA A O 1
ATOM 769 N N . SER A 1 101 ? 9.148 -8.484 -6.796 1.00 84.31 101 SER A N 1
ATOM 770 C CA . SER A 1 101 ? 10.314 -8.986 -6.057 1.00 84.31 101 SER A CA 1
ATOM 771 C C . SER A 1 101 ? 10.905 -10.278 -6.635 1.00 84.31 101 SER A C 1
ATOM 773 O O . SER A 1 101 ? 12.086 -10.539 -6.448 1.00 84.31 101 SER A O 1
ATOM 775 N N . VAL A 1 102 ? 10.124 -11.125 -7.311 1.00 83.38 102 VAL A N 1
ATOM 776 C CA . VAL A 1 102 ? 10.613 -12.416 -7.837 1.00 83.38 102 VAL A CA 1
ATOM 777 C C . VAL A 1 102 ? 10.912 -12.389 -9.335 1.00 83.38 102 VAL A C 1
ATOM 779 O O . VAL A 1 102 ? 11.484 -13.355 -9.840 1.00 83.38 102 VAL A O 1
ATOM 782 N N . SER A 1 103 ? 10.541 -11.312 -10.035 1.00 75.88 103 SER A N 1
ATOM 783 C CA . SER A 1 103 ? 10.726 -11.188 -11.481 1.00 75.88 103 SER A CA 1
ATOM 784 C C . SER A 1 103 ? 12.218 -11.135 -11.853 1.00 75.88 103 SER A C 1
ATOM 786 O O . SER A 1 103 ? 12.937 -10.276 -11.338 1.00 75.88 103 SER A O 1
ATOM 788 N N . PRO A 1 104 ? 12.706 -12.024 -12.743 1.00 60.19 104 PRO A N 1
ATOM 789 C CA . PRO A 1 104 ? 14.101 -12.024 -13.194 1.00 60.19 104 PRO A CA 1
ATOM 790 C C . PRO A 1 104 ? 14.429 -10.969 -14.259 1.00 60.19 104 PRO A C 1
ATOM 792 O O . PRO A 1 104 ? 15.599 -10.816 -14.597 1.00 60.19 104 PRO A O 1
ATOM 795 N N . LEU A 1 105 ? 13.427 -10.302 -14.842 1.00 50.72 105 LEU A N 1
ATOM 796 C CA . LEU A 1 105 ? 13.641 -9.338 -15.922 1.00 50.72 105 LEU A CA 1
ATOM 797 C C . LEU A 1 105 ? 13.898 -7.945 -15.362 1.00 50.72 105 LEU A C 1
ATOM 799 O O . LEU A 1 105 ? 13.296 -7.586 -14.350 1.00 50.72 105 LEU A O 1
ATOM 803 N N . ASP A 1 106 ? 14.784 -7.211 -16.048 1.00 56.00 106 ASP A N 1
ATOM 804 C CA . ASP A 1 106 ? 15.061 -5.780 -15.896 1.00 56.00 106 ASP A CA 1
ATOM 805 C C . ASP A 1 106 ? 13.937 -5.085 -15.146 1.00 56.00 106 ASP A C 1
ATOM 807 O O . ASP A 1 106 ? 12.803 -5.034 -15.625 1.00 56.00 106 ASP A O 1
ATOM 811 N N . HIS A 1 107 ? 14.251 -4.643 -13.929 1.00 62.84 107 H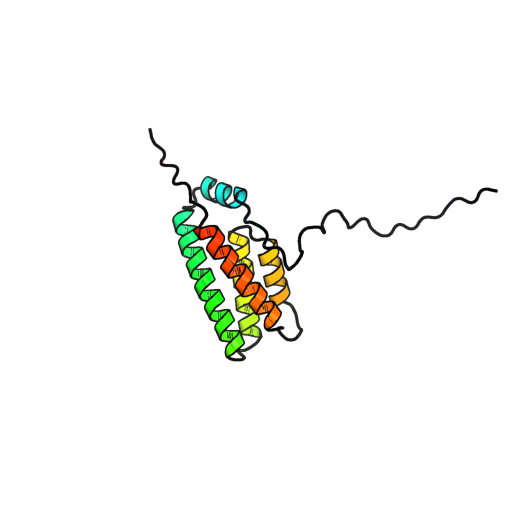IS A N 1
ATOM 812 C CA . HIS A 1 107 ? 13.332 -3.922 -13.067 1.00 62.84 107 HIS A CA 1
ATOM 813 C C . HIS A 1 107 ? 12.867 -2.686 -13.833 1.00 62.84 107 HIS A C 1
ATOM 815 O O . HIS A 1 107 ? 13.545 -1.657 -13.812 1.00 62.84 107 HIS A O 1
ATOM 821 N N . ASP A 1 108 ? 11.751 -2.819 -14.557 1.00 73.38 108 ASP A N 1
ATOM 822 C CA . ASP A 1 108 ? 11.149 -1.725 -15.294 1.00 73.38 108 ASP A CA 1
ATOM 823 C C . ASP A 1 108 ? 10.875 -0.645 -14.259 1.00 73.38 108 ASP A C 1
ATOM 825 O O . ASP A 1 108 ? 10.035 -0.792 -13.363 1.00 73.38 108 ASP A O 1
ATOM 829 N N . THR A 1 109 ? 11.692 0.401 -14.325 1.00 76.12 109 THR A N 1
ATOM 830 C CA . THR A 1 109 ? 11.692 1.457 -13.323 1.00 76.12 109 THR A CA 1
ATOM 831 C C . THR A 1 109 ? 10.309 2.101 -13.287 1.00 76.12 109 THR A C 1
ATOM 833 O O . THR A 1 109 ? 9.823 2.394 -12.200 1.00 76.12 109 THR A O 1
ATOM 836 N N . GLY A 1 110 ? 9.609 2.162 -14.429 1.00 79.44 110 GLY A N 1
ATOM 837 C CA . GLY A 1 110 ? 8.229 2.637 -14.505 1.00 79.44 110 GLY A CA 1
ATOM 838 C C . GLY A 1 110 ? 7.230 1.736 -13.772 1.00 79.44 110 GLY A C 1
ATOM 839 O O . GLY A 1 110 ? 6.321 2.237 -13.111 1.00 79.44 110 GLY A O 1
ATOM 840 N N . LEU A 1 111 ? 7.411 0.411 -13.809 1.00 82.56 111 LEU A N 1
ATOM 841 C CA . LEU A 1 111 ? 6.566 -0.521 -13.054 1.00 82.56 111 LEU A CA 1
ATOM 842 C C . LEU A 1 111 ? 6.763 -0.344 -11.545 1.00 82.56 111 LEU A C 1
ATOM 844 O O . LEU A 1 111 ? 5.791 -0.332 -10.790 1.00 82.56 111 LEU A O 1
ATOM 848 N N . ILE A 1 112 ? 8.007 -0.191 -11.089 1.00 83.50 112 ILE A N 1
ATOM 849 C CA . ILE A 1 112 ? 8.295 -0.028 -9.657 1.00 83.50 112 ILE A CA 1
ATOM 850 C C . ILE A 1 112 ? 7.850 1.347 -9.162 1.00 83.50 112 ILE A C 1
ATOM 852 O O . ILE A 1 112 ? 7.283 1.438 -8.076 1.00 83.50 112 ILE A O 1
ATOM 856 N N . GLU A 1 113 ? 8.035 2.400 -9.955 1.00 85.31 113 GLU A N 1
ATOM 857 C CA . GLU A 1 113 ? 7.496 3.732 -9.663 1.00 85.31 113 GLU A CA 1
ATOM 858 C C . GLU A 1 113 ? 5.968 3.699 -9.522 1.00 85.31 113 GLU A C 1
ATOM 860 O O . GLU A 1 113 ? 5.436 4.220 -8.541 1.00 85.31 113 GLU A O 1
ATOM 865 N N . ALA A 1 114 ? 5.260 2.986 -10.406 1.00 87.00 114 ALA A N 1
ATOM 866 C CA . ALA A 1 114 ? 3.814 2.801 -10.289 1.00 87.00 114 ALA A CA 1
ATOM 867 C C . ALA A 1 114 ? 3.413 2.062 -8.995 1.00 87.00 114 ALA A C 1
ATOM 869 O O . ALA A 1 114 ? 2.420 2.417 -8.351 1.00 87.00 114 ALA A O 1
ATOM 870 N N . LEU A 1 115 ? 4.193 1.060 -8.568 1.00 86.44 115 LEU A N 1
ATOM 871 C CA . LEU A 1 115 ? 3.973 0.367 -7.292 1.00 86.44 115 LEU A CA 1
ATOM 872 C C . LEU A 1 115 ? 4.250 1.272 -6.084 1.00 86.44 115 LEU A C 1
ATOM 874 O O . LEU A 1 115 ? 3.497 1.218 -5.109 1.00 86.44 115 LEU A O 1
ATOM 878 N N . ILE A 1 116 ? 5.278 2.124 -6.150 1.00 87.25 116 ILE A N 1
ATOM 879 C CA . ILE A 1 116 ? 5.575 3.135 -5.124 1.00 87.25 116 ILE A CA 1
ATOM 880 C C . ILE A 1 116 ? 4.404 4.107 -4.994 1.00 87.25 116 ILE A C 1
ATOM 882 O O . ILE A 1 116 ? 3.944 4.364 -3.881 1.00 87.25 116 ILE A O 1
ATOM 886 N N . ASP A 1 117 ? 3.883 4.621 -6.106 1.00 88.31 117 ASP A N 1
ATOM 887 C CA . ASP A 1 117 ? 2.759 5.557 -6.078 1.00 88.31 117 ASP A CA 1
ATOM 888 C C . ASP A 1 117 ? 1.480 4.900 -5.556 1.00 88.31 117 ASP A C 1
ATOM 890 O O . ASP A 1 117 ? 0.758 5.495 -4.748 1.00 88.31 117 ASP A O 1
ATOM 894 N N . ARG A 1 118 ? 1.227 3.638 -5.920 1.00 87.62 118 ARG A N 1
ATOM 895 C CA . ARG A 1 118 ? 0.108 2.865 -5.366 1.00 87.62 118 ARG A CA 1
ATOM 896 C C . ARG A 1 118 ? 0.256 2.656 -3.855 1.00 87.62 118 ARG A C 1
ATOM 898 O O . ARG A 1 118 ? -0.717 2.840 -3.126 1.00 87.62 118 ARG A O 1
ATOM 905 N N . ALA A 1 119 ? 1.458 2.347 -3.371 1.00 86.56 119 ALA A N 1
ATOM 906 C CA . ALA A 1 119 ? 1.741 2.211 -1.942 1.00 86.56 119 ALA A CA 1
ATOM 907 C C . ALA A 1 119 ? 1.608 3.539 -1.176 1.00 86.56 119 ALA A C 1
ATOM 909 O O . ALA A 1 119 ? 1.028 3.568 -0.093 1.00 86.56 119 ALA A O 1
ATOM 910 N N . ARG A 1 120 ? 2.051 4.663 -1.749 1.00 87.81 120 ARG A N 1
ATOM 911 C CA . ARG A 1 120 ? 1.842 6.001 -1.163 1.00 87.81 120 ARG A CA 1
ATOM 912 C C . ARG A 1 120 ? 0.365 6.369 -1.084 1.00 87.81 120 ARG A C 1
ATOM 914 O O . ARG A 1 120 ? -0.082 6.934 -0.089 1.00 87.81 120 ARG A O 1
ATOM 921 N N . ASN A 1 121 ? -0.401 6.052 -2.125 1.00 86.44 121 ASN A N 1
ATOM 922 C CA . ASN A 1 121 ? -1.844 6.266 -2.118 1.00 86.44 121 ASN A CA 1
ATOM 923 C C . ASN A 1 121 ? -2.544 5.387 -1.078 1.00 86.44 121 ASN A C 1
ATOM 925 O O . ASN A 1 121 ? -3.531 5.831 -0.495 1.00 86.44 121 ASN A O 1
ATOM 929 N N . LEU A 1 122 ? -2.034 4.181 -0.810 1.00 83.88 122 LEU A N 1
ATOM 930 C CA . LEU A 1 122 ? -2.520 3.351 0.291 1.00 83.88 122 LEU A CA 1
ATOM 931 C C . LEU A 1 122 ? -2.273 4.037 1.641 1.00 83.88 122 LEU A C 1
ATOM 933 O O . LEU A 1 122 ? -3.214 4.215 2.405 1.00 83.88 122 LEU A O 1
ATOM 937 N N . VAL A 1 123 ? -1.046 4.498 1.906 1.00 85.75 123 VAL A N 1
ATOM 938 C CA . VAL A 1 123 ? -0.714 5.217 3.150 1.00 85.75 123 VAL A CA 1
ATOM 939 C C . VAL A 1 123 ? -1.650 6.412 3.370 1.00 85.75 123 VAL A C 1
ATOM 941 O O . VAL A 1 123 ? -2.254 6.524 4.433 1.00 85.75 123 VAL A O 1
ATOM 944 N N . LYS A 1 124 ? -1.861 7.244 2.341 1.00 85.00 124 LYS A N 1
ATOM 945 C CA . LYS A 1 124 ? -2.775 8.398 2.409 1.00 85.00 124 LYS A CA 1
ATOM 946 C C . LYS A 1 124 ? -4.222 8.005 2.716 1.00 85.00 124 LYS A C 1
ATOM 948 O O . LYS A 1 124 ? -4.888 8.688 3.486 1.00 85.00 124 LYS A O 1
ATOM 953 N N . GLN A 1 125 ? -4.722 6.914 2.131 1.00 79.38 125 GLN A N 1
ATOM 954 C CA . GLN A 1 125 ? -6.082 6.434 2.407 1.00 79.38 125 GLN A CA 1
ATOM 955 C C . GLN A 1 125 ? -6.255 6.047 3.881 1.00 79.38 125 GLN A C 1
ATOM 957 O O . GLN A 1 125 ? -7.262 6.410 4.498 1.00 79.38 125 GLN A O 1
ATOM 962 N N . LEU A 1 126 ? -5.255 5.383 4.470 1.00 74.75 126 LEU A N 1
ATOM 963 C CA . LEU A 1 126 ? -5.278 5.042 5.893 1.00 74.75 126 LEU A CA 1
ATOM 964 C C . LEU A 1 126 ? -5.198 6.279 6.800 1.00 74.75 126 LEU A C 1
ATOM 966 O O . LEU A 1 126 ? -5.847 6.292 7.838 1.00 74.75 126 LEU A O 1
ATOM 970 N N . GLU A 1 127 ? -4.489 7.340 6.403 1.00 72.94 127 GLU A N 1
ATOM 971 C CA . GLU A 1 127 ? -4.486 8.614 7.147 1.00 72.94 127 GLU A CA 1
ATOM 972 C C . GLU A 1 127 ? -5.849 9.311 7.136 1.00 72.94 127 GLU A C 1
ATOM 974 O O . GLU A 1 127 ? -6.244 9.929 8.123 1.00 72.94 127 GLU A O 1
ATOM 979 N N . THR A 1 128 ? -6.568 9.227 6.014 1.00 69.19 128 THR A N 1
ATOM 980 C CA . THR A 1 128 ? -7.895 9.844 5.876 1.00 69.19 128 THR A CA 1
ATOM 981 C C . THR A 1 128 ? -9.010 9.034 6.516 1.00 69.19 128 THR A C 1
ATOM 983 O O . THR A 1 128 ? -10.106 9.563 6.686 1.00 69.19 128 THR A O 1
ATOM 986 N N . THR A 1 129 ? -8.755 7.771 6.865 1.00 63.84 129 THR A N 1
ATOM 987 C CA . THR A 1 129 ? -9.729 6.945 7.574 1.00 63.84 129 THR A CA 1
ATOM 988 C C . THR A 1 129 ? -9.783 7.453 9.010 1.00 63.84 129 THR A C 1
ATOM 990 O O . THR A 1 129 ? -8.794 7.310 9.733 1.00 63.84 129 THR A O 1
ATOM 993 N N . PRO A 1 130 ? -10.894 8.069 9.454 1.00 54.09 130 PRO A N 1
ATOM 994 C CA . PRO A 1 130 ? -11.016 8.445 10.845 1.00 54.09 130 PRO A CA 1
ATOM 995 C C . PRO A 1 130 ? -11.030 7.139 11.628 1.00 54.09 130 PRO A C 1
ATOM 997 O O . PRO A 1 130 ? -12.011 6.396 11.588 1.00 54.09 130 PRO A O 1
ATOM 1000 N N . VAL A 1 131 ? -9.916 6.830 12.296 1.00 54.56 131 VAL A N 1
ATOM 1001 C CA . VAL A 1 131 ? -9.874 5.792 13.319 1.00 54.56 131 VAL A CA 1
ATOM 1002 C C . VAL A 1 131 ? -10.878 6.266 14.348 1.00 54.56 131 VAL A C 1
ATOM 1004 O O . VAL A 1 131 ? -10.598 7.184 15.116 1.00 54.56 131 VAL A O 1
ATOM 1007 N N . ALA A 1 132 ? -12.101 5.748 14.259 1.00 43.38 132 ALA A N 1
ATOM 1008 C CA . ALA A 1 132 ? -13.153 6.080 15.184 1.00 43.38 132 ALA A CA 1
ATOM 1009 C C . ALA A 1 132 ? -12.637 5.641 16.550 1.00 43.38 132 ALA A C 1
ATOM 1011 O O . ALA A 1 132 ? -12.667 4.458 16.885 1.00 43.38 132 ALA A O 1
ATOM 1012 N N . HIS A 1 133 ? -12.107 6.593 17.318 1.00 44.41 133 HIS A N 1
ATOM 1013 C CA . HIS A 1 133 ? -12.025 6.480 18.756 1.00 44.41 133 HIS A CA 1
ATOM 1014 C C . HIS A 1 133 ? -13.460 6.237 19.204 1.00 44.41 133 HIS A C 1
ATOM 1016 O O . HIS A 1 133 ? -14.257 7.159 19.361 1.00 44.41 133 HIS A O 1
ATOM 1022 N N . ARG A 1 134 ? -13.832 4.960 19.323 1.00 45.09 134 ARG A N 1
ATOM 1023 C CA . ARG A 1 134 ? -14.930 4.584 20.192 1.00 45.09 134 ARG A CA 1
ATOM 1024 C C . ARG A 1 134 ? -14.416 4.861 21.590 1.00 45.09 134 ARG A C 1
ATOM 1026 O O . ARG A 1 134 ? -13.832 3.998 22.234 1.00 45.09 134 ARG A O 1
ATOM 1033 N N . ASP A 1 135 ? -14.618 6.104 22.006 1.00 40.28 135 ASP A N 1
ATOM 1034 C CA . ASP A 1 135 ? -1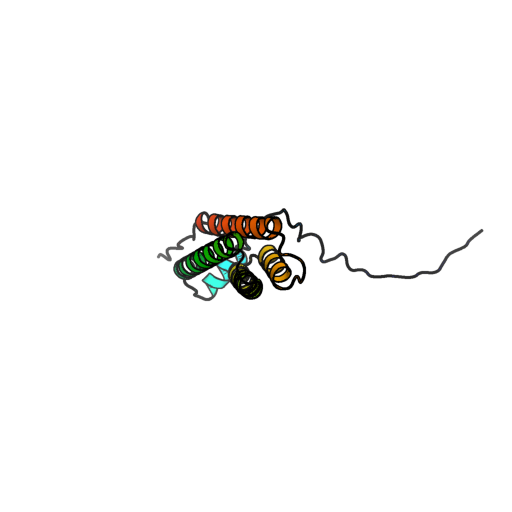4.755 6.451 23.403 1.00 40.28 135 ASP A CA 1
ATOM 1035 C C . ASP A 1 135 ? -15.843 5.538 23.968 1.00 40.28 135 ASP A C 1
ATOM 1037 O O . ASP A 1 135 ? -17.044 5.724 23.758 1.00 40.28 135 ASP A O 1
ATOM 1041 N N . THR A 1 136 ? -15.406 4.467 24.616 1.00 44.22 136 THR A N 1
ATOM 1042 C CA . THR A 1 136 ? -16.251 3.677 25.500 1.00 44.22 136 THR A CA 1
ATOM 1043 C C . THR A 1 136 ? -16.610 4.569 26.687 1.00 44.22 136 THR A C 1
ATOM 1045 O O . THR A 1 136 ? -15.805 4.756 27.593 1.00 44.22 136 THR A O 1
ATOM 1048 N N . GLN A 1 137 ? -17.812 5.140 26.665 1.00 36.31 137 GLN A N 1
ATOM 1049 C CA . GLN A 1 137 ? -18.494 5.709 27.830 1.00 36.31 137 GLN A CA 1
ATOM 1050 C C . GLN A 1 137 ? -19.991 5.386 27.651 1.00 36.31 137 GLN A C 1
ATOM 1052 O O . GLN A 1 137 ? -20.488 5.547 26.531 1.00 36.31 137 GLN A O 1
ATOM 1057 N N . PRO A 1 138 ? -20.710 4.854 28.661 1.00 43.00 138 PRO A N 1
ATOM 1058 C CA . PRO A 1 138 ? -20.730 5.280 30.066 1.00 43.00 138 PRO A CA 1
ATOM 1059 C C . PRO A 1 138 ? -20.336 4.239 31.120 1.00 43.00 138 PRO A C 1
ATOM 1061 O O . PRO A 1 138 ? -20.423 3.023 30.847 1.00 43.00 138 PRO A O 1
#

InterPro domains:
  IPR036641 HPT domain superfamily [SSF47226] (30-125)

Organism: NCBI:txid2603818

Radius of gyration: 20.34 Å; chains: 1; bounding box: 52×46×70 Å